Protein AF-A0A3C1UZG7-F1 (afdb_monomer)

Foldseek 3Di:
DVVVVVVVVVVVCVVVVHDDDDDDPDPCRVVCVVVVVDADVVGDDPVVVLVVLDQEDEAAQDDLCPRDPCSVSSCPSCVDPSHYYHYPHPDDDD

Structure (mmCIF, N/CA/C/O backbone):
data_AF-A0A3C1UZG7-F1
#
_entry.id   AF-A0A3C1UZG7-F1
#
loop_
_atom_site.group_PDB
_atom_site.id
_atom_site.type_symbol
_atom_site.label_atom_id
_atom_site.label_alt_id
_atom_site.label_comp_id
_atom_site.label_asym_id
_atom_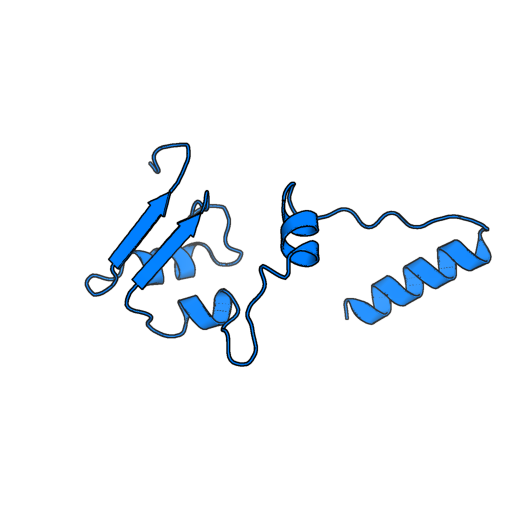site.label_entity_id
_atom_site.label_seq_id
_atom_site.pdbx_PDB_ins_code
_atom_site.Cartn_x
_atom_site.Cartn_y
_atom_site.Cartn_z
_atom_site.occupancy
_atom_site.B_iso_or_equiv
_atom_site.auth_seq_id
_atom_site.auth_comp_id
_atom_site.auth_asym_id
_atom_si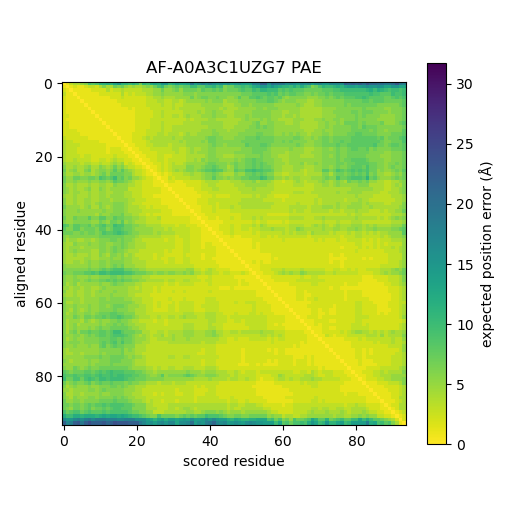te.auth_atom_id
_atom_site.pdbx_PDB_model_num
ATOM 1 N N . GLN A 1 1 ? -8.725 3.679 -17.933 1.00 75.06 1 GLN A N 1
ATOM 2 C CA . GLN A 1 1 ? -7.731 4.557 -18.596 1.00 75.06 1 GLN A CA 1
ATOM 3 C C . GLN A 1 1 ? -6.324 3.947 -18.610 1.00 75.06 1 GLN A C 1
ATOM 5 O O . GLN A 1 1 ? -5.731 3.891 -19.679 1.00 75.06 1 GLN A O 1
ATOM 10 N N . ALA A 1 2 ? -5.813 3.422 -17.485 1.00 86.56 2 ALA A N 1
ATOM 11 C CA . ALA A 1 2 ? -4.464 2.836 -17.393 1.00 86.56 2 ALA A CA 1
ATOM 12 C C . ALA A 1 2 ? -4.156 1.742 -18.441 1.00 86.56 2 ALA A C 1
ATOM 14 O O . ALA A 1 2 ? -3.121 1.800 -19.098 1.00 86.56 2 ALA A O 1
ATOM 15 N N . ALA A 1 3 ? -5.077 0.799 -18.675 1.00 91.62 3 ALA A N 1
ATOM 16 C CA . ALA A 1 3 ? -4.888 -0.261 -19.674 1.00 91.62 3 ALA A CA 1
ATOM 17 C C . ALA A 1 3 ? -4.715 0.278 -21.108 1.00 91.62 3 ALA A C 1
ATOM 19 O O . ALA A 1 3 ? -3.912 -0.239 -21.880 1.00 91.62 3 ALA A O 1
ATOM 20 N N . SER A 1 4 ? -5.436 1.346 -21.462 1.00 96.56 4 SER A N 1
ATOM 21 C CA . SER A 1 4 ? -5.330 1.987 -22.777 1.00 96.56 4 SER A CA 1
ATOM 22 C C . SER A 1 4 ? -3.961 2.643 -22.976 1.00 96.56 4 SER A C 1
ATOM 24 O O . SER A 1 4 ? -3.386 2.528 -24.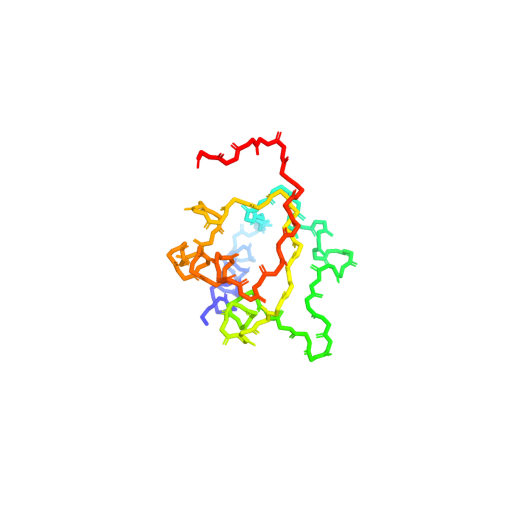056 1.00 96.56 4 SER A O 1
ATOM 26 N N . ILE A 1 5 ? -3.420 3.274 -21.927 1.00 95.69 5 ILE A N 1
ATOM 27 C CA . ILE A 1 5 ? -2.077 3.875 -21.932 1.00 95.69 5 ILE A CA 1
ATOM 28 C C . ILE A 1 5 ? -1.011 2.783 -22.059 1.00 95.69 5 ILE A C 1
ATOM 30 O O . ILE A 1 5 ? -0.160 2.867 -22.939 1.00 95.69 5 ILE A O 1
ATOM 34 N N . ALA A 1 6 ? -1.093 1.724 -21.249 1.00 94.75 6 ALA A N 1
ATOM 35 C CA . ALA A 1 6 ? -0.154 0.603 -21.311 1.00 94.75 6 ALA A CA 1
ATOM 36 C C . ALA A 1 6 ? -0.137 -0.061 -22.701 1.00 94.75 6 ALA A C 1
ATOM 38 O O . ALA A 1 6 ? 0.928 -0.359 -23.242 1.00 94.75 6 ALA A O 1
ATOM 39 N N . ASN A 1 7 ? -1.310 -0.228 -23.318 1.00 96.44 7 ASN A N 1
ATOM 40 C CA . ASN A 1 7 ? -1.423 -0.761 -24.674 1.00 96.44 7 ASN A CA 1
ATOM 41 C C . ASN A 1 7 ? -0.767 0.165 -25.713 1.00 96.44 7 ASN A C 1
ATOM 43 O O . ASN A 1 7 ? -0.056 -0.301 -26.599 1.00 96.44 7 ASN A O 1
ATOM 47 N N . LEU A 1 8 ? -0.962 1.483 -25.598 1.00 97.38 8 LEU A N 1
ATOM 48 C CA . LEU A 1 8 ? -0.313 2.448 -26.487 1.00 97.38 8 LEU A CA 1
ATOM 49 C C . LEU A 1 8 ? 1.217 2.402 -26.360 1.00 97.38 8 LEU A C 1
ATOM 51 O O 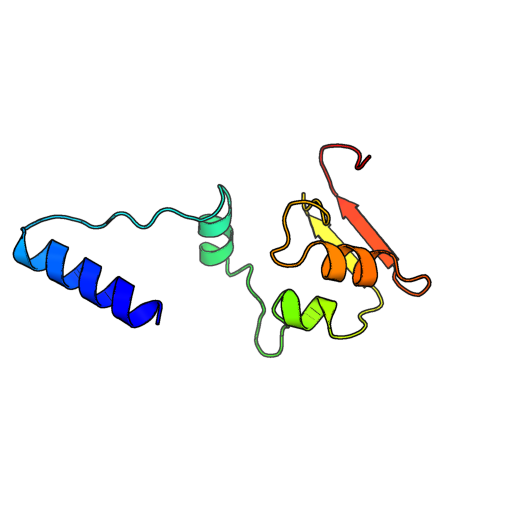. LEU A 1 8 ? 1.903 2.345 -27.377 1.00 97.38 8 LEU A O 1
ATOM 55 N N . VAL A 1 9 ? 1.744 2.365 -25.133 1.00 97.06 9 VAL A N 1
ATOM 56 C CA . VAL A 1 9 ? 3.190 2.236 -24.874 1.00 97.06 9 VAL A CA 1
ATOM 57 C C . VAL A 1 9 ? 3.744 0.953 -25.502 1.00 97.06 9 VAL A C 1
ATOM 59 O O . VAL A 1 9 ? 4.772 0.994 -26.178 1.00 97.06 9 VAL A O 1
ATOM 62 N N . SER A 1 10 ? 3.031 -0.169 -25.358 1.00 96.56 10 SER A N 1
ATOM 63 C CA . SER A 1 10 ? 3.414 -1.445 -25.973 1.00 96.56 10 SER A CA 1
ATOM 64 C C . SER A 1 10 ? 3.463 -1.364 -27.504 1.00 96.56 10 SER A C 1
ATOM 66 O O . SER A 1 10 ? 4.431 -1.823 -28.111 1.00 96.56 10 SER A O 1
ATOM 68 N N . LYS A 1 11 ? 2.476 -0.714 -28.135 1.00 98.06 11 LYS A N 1
ATOM 69 C CA . LYS A 1 11 ? 2.456 -0.508 -29.593 1.00 98.06 11 LYS A CA 1
ATOM 70 C C . LYS A 1 11 ? 3.627 0.343 -30.080 1.00 98.06 11 LYS A C 1
ATOM 72 O O . LYS A 1 11 ? 4.224 0.016 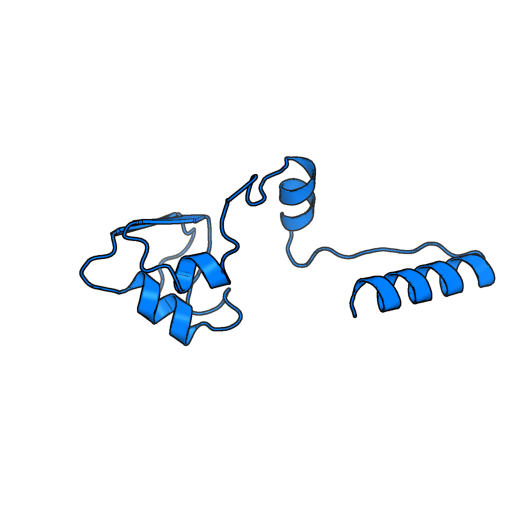-31.101 1.00 98.06 11 LYS A O 1
ATOM 77 N N . ILE A 1 12 ? 3.969 1.414 -29.361 1.00 98.06 12 ILE A N 1
ATOM 78 C CA . ILE A 1 12 ? 5.120 2.261 -29.709 1.00 98.06 12 ILE A CA 1
ATOM 79 C C . ILE A 1 12 ? 6.401 1.423 -29.694 1.00 98.06 12 ILE A C 1
ATOM 81 O O . ILE A 1 12 ? 7.110 1.396 -30.694 1.00 98.06 12 ILE A O 1
ATOM 85 N N . ALA A 1 13 ? 6.642 0.673 -28.615 1.00 98.25 13 ALA A N 1
ATOM 86 C CA . ALA A 1 13 ? 7.830 -0.169 -28.483 1.00 98.25 13 ALA A CA 1
ATOM 87 C C . ALA A 1 13 ? 7.946 -1.216 -29.608 1.00 98.25 13 ALA A C 1
ATOM 89 O O . ALA A 1 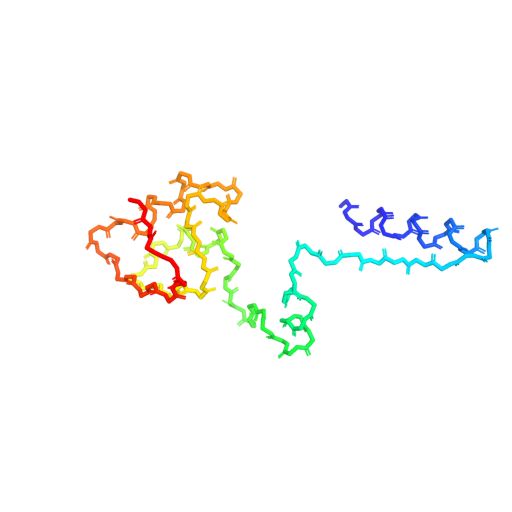13 ? 9.032 -1.427 -30.147 1.00 98.25 13 ALA A O 1
ATOM 90 N N . GLN A 1 14 ? 6.822 -1.817 -30.018 1.00 98.06 14 GLN A N 1
ATOM 91 C CA . GLN A 1 14 ? 6.775 -2.744 -31.155 1.00 98.06 14 GLN A CA 1
ATOM 92 C C . GLN A 1 14 ? 7.162 -2.065 -32.478 1.00 98.06 14 GLN A C 1
ATOM 94 O O . GLN A 1 14 ? 7.966 -2.609 -33.233 1.00 98.06 14 GLN A O 1
ATOM 99 N N . HIS A 1 15 ? 6.628 -0.871 -32.759 1.00 98.50 15 HIS A N 1
ATOM 100 C CA . HIS A 1 15 ? 6.909 -0.147 -34.005 1.00 98.50 15 HIS A CA 1
ATOM 101 C C . HIS A 1 15 ? 8.316 0.464 -34.070 1.00 98.50 15 HIS A C 1
ATOM 103 O O . HIS A 1 15 ? 8.806 0.723 -35.167 1.00 98.50 15 HIS A O 1
ATOM 109 N N . THR A 1 16 ? 8.976 0.676 -32.929 1.00 98.25 16 THR A N 1
ATOM 110 C CA . THR A 1 16 ? 10.338 1.231 -32.853 1.00 98.25 16 THR A CA 1
ATOM 111 C C . THR A 1 16 ? 11.416 0.181 -32.579 1.00 98.25 16 THR A C 1
ATOM 113 O O . THR A 1 16 ? 12.567 0.549 -32.345 1.00 98.25 16 THR A O 1
ATOM 116 N N . ASN A 1 17 ? 11.074 -1.114 -32.577 1.00 97.75 17 ASN A N 1
ATOM 117 C CA . ASN A 1 17 ? 11.983 -2.206 -32.205 1.00 97.75 17 ASN A CA 1
ATOM 118 C C . ASN A 1 17 ? 12.684 -1.959 -30.850 1.00 97.75 17 ASN A C 1
ATOM 120 O O . ASN A 1 17 ? 13.900 -2.089 -30.715 1.00 97.75 17 ASN A O 1
ATOM 124 N N . SER A 1 18 ? 11.913 -1.515 -29.858 1.00 97.94 18 SER A N 1
ATOM 125 C CA . SER A 1 18 ? 12.378 -1.159 -28.512 1.00 97.94 18 SER A CA 1
ATOM 126 C C . SER A 1 18 ? 11.703 -2.029 -27.446 1.00 97.94 18 SER A C 1
ATOM 128 O O . SER A 1 18 ? 10.740 -2.742 -27.722 1.00 97.94 18 SER A O 1
ATOM 130 N N . THR A 1 19 ? 12.187 -1.960 -26.205 1.00 96.62 19 THR A N 1
ATOM 131 C CA . THR A 1 19 ? 11.576 -2.624 -25.043 1.00 96.62 19 THR A CA 1
ATOM 132 C C . THR A 1 19 ? 10.894 -1.615 -24.122 1.00 96.62 19 THR A C 1
ATOM 134 O O . THR A 1 19 ? 11.155 -0.414 -24.179 1.00 96.62 19 THR A O 1
ATOM 137 N N . THR A 1 20 ? 9.997 -2.101 -23.264 1.00 95.75 20 THR A N 1
ATOM 138 C CA . THR A 1 20 ? 9.327 -1.291 -22.239 1.00 95.75 20 THR A CA 1
ATOM 139 C C . THR A 1 20 ? 9.886 -1.607 -20.858 1.00 95.75 20 THR A C 1
ATOM 141 O O . THR A 1 20 ? 10.063 -2.779 -20.527 1.00 95.75 20 THR A O 1
ATOM 144 N N . LEU A 1 21 ? 10.070 -0.580 -20.029 1.00 92.25 21 LEU A N 1
ATOM 145 C CA . LEU A 1 21 ? 10.372 -0.722 -18.607 1.00 92.25 21 LEU A CA 1
ATOM 146 C C . LEU A 1 21 ? 9.226 -0.124 -17.787 1.00 92.25 21 LEU A C 1
ATOM 148 O O . LEU A 1 21 ? 9.038 1.091 -17.780 1.00 92.25 21 LEU A O 1
ATOM 152 N N . ASN A 1 22 ? 8.477 -0.974 -17.084 1.00 88.81 22 ASN A N 1
ATOM 153 C CA . ASN A 1 22 ? 7.485 -0.523 -16.112 1.00 88.81 22 ASN A CA 1
ATOM 154 C C . ASN A 1 22 ? 8.166 -0.368 -14.754 1.00 88.81 22 ASN A C 1
ATOM 156 O O . ASN A 1 22 ? 8.588 -1.355 -14.154 1.00 88.81 22 ASN A O 1
ATOM 160 N N . VAL A 1 23 ? 8.273 0.869 -14.282 1.00 90.12 23 VAL A N 1
ATOM 161 C CA . VAL A 1 23 ? 8.848 1.181 -12.970 1.00 90.12 23 VAL A CA 1
ATOM 162 C C . VAL A 1 23 ? 7.770 0.991 -11.900 1.00 90.12 23 VAL A C 1
ATOM 164 O O . VAL A 1 23 ? 6.627 1.412 -12.089 1.00 90.12 23 VAL A O 1
ATOM 167 N N . SER A 1 24 ? 8.110 0.326 -10.796 1.00 89.62 24 SER A N 1
ATOM 168 C CA . SER A 1 24 ? 7.202 0.177 -9.658 1.00 89.62 24 SER A CA 1
ATOM 169 C C . SER A 1 24 ? 7.048 1.496 -8.900 1.00 89.62 24 SER A C 1
ATOM 171 O O . SER A 1 24 ? 7.942 2.337 -8.909 1.00 89.62 24 SER A O 1
ATOM 173 N N . ALA A 1 25 ? 5.913 1.672 -8.221 1.00 86.69 25 ALA A N 1
ATOM 174 C CA . ALA A 1 25 ? 5.666 2.869 -7.419 1.00 86.69 25 ALA A CA 1
ATOM 175 C C . ALA A 1 25 ? 6.636 2.978 -6.229 1.00 86.69 25 ALA A C 1
ATOM 177 O O . ALA A 1 25 ? 7.129 4.061 -5.932 1.00 86.69 25 ALA A O 1
ATOM 178 N N . THR A 1 26 ? 6.934 1.852 -5.571 1.00 88.06 26 THR A N 1
ATOM 179 C CA . THR A 1 26 ? 7.885 1.763 -4.454 1.00 88.06 26 THR A CA 1
ATOM 180 C C . THR A 1 26 ? 8.810 0.553 -4.611 1.00 88.06 26 THR A C 1
ATOM 182 O O . THR A 1 26 ? 8.605 -0.296 -5.488 1.00 88.06 26 THR A O 1
ATOM 185 N N . ALA A 1 27 ? 9.837 0.460 -3.760 1.00 86.75 27 ALA A N 1
ATOM 186 C CA . ALA A 1 27 ? 10.856 -0.591 -3.827 1.00 86.75 27 ALA A CA 1
ATOM 187 C C . ALA A 1 27 ? 10.264 -2.012 -3.731 1.00 86.75 27 ALA A C 1
ATOM 189 O O . ALA A 1 27 ? 10.645 -2.893 -4.498 1.00 86.75 27 ALA A O 1
ATOM 190 N N . ASN A 1 28 ? 9.280 -2.220 -2.847 1.00 91.06 28 ASN A N 1
ATOM 191 C CA . ASN A 1 28 ? 8.694 -3.541 -2.600 1.00 91.06 28 ASN A CA 1
ATOM 192 C C . ASN A 1 28 ? 7.384 -3.802 -3.356 1.00 91.06 28 ASN A C 1
ATOM 194 O O . ASN A 1 28 ? 6.863 -4.914 -3.268 1.00 91.06 28 ASN A O 1
ATOM 198 N N . SER A 1 29 ? 6.848 -2.847 -4.136 1.00 91.06 29 SER A N 1
ATOM 199 C CA . SER A 1 29 ? 5.557 -3.069 -4.817 1.00 91.06 29 SER A CA 1
ATOM 200 C C . SER A 1 29 ? 5.616 -4.243 -5.801 1.00 91.06 29 SER A C 1
ATOM 202 O O . SER A 1 29 ? 4.646 -4.984 -5.938 1.00 91.06 29 SER A O 1
ATOM 204 N N . MET A 1 30 ? 6.746 -4.433 -6.493 1.00 91.81 30 MET A N 1
ATOM 205 C CA . MET A 1 30 ? 6.907 -5.550 -7.428 1.00 91.81 30 MET A CA 1
ATOM 206 C C . MET A 1 30 ? 6.897 -6.893 -6.691 1.00 91.81 30 MET A C 1
ATOM 208 O O . MET A 1 30 ? 6.136 -7.783 -7.063 1.00 91.81 30 MET A O 1
ATOM 212 N N . ALA A 1 31 ? 7.684 -7.015 -5.619 1.00 91.75 31 ALA A N 1
ATOM 213 C CA . ALA A 1 31 ? 7.733 -8.226 -4.807 1.00 91.75 31 ALA A CA 1
ATOM 214 C C . ALA A 1 31 ? 6.368 -8.539 -4.175 1.00 91.75 31 ALA A C 1
ATOM 216 O O . ALA A 1 31 ? 5.931 -9.683 -4.243 1.00 91.75 31 ALA A O 1
ATOM 217 N N . ALA A 1 32 ? 5.661 -7.527 -3.659 1.00 92.69 32 ALA A N 1
ATOM 218 C CA . ALA A 1 32 ? 4.311 -7.676 -3.118 1.00 92.69 32 ALA A CA 1
ATOM 219 C C . ALA A 1 32 ? 3.333 -8.265 -4.149 1.00 92.69 32 ALA A C 1
ATOM 221 O O . ALA A 1 32 ? 2.608 -9.210 -3.853 1.00 92.69 32 ALA A O 1
ATOM 222 N N . ASN A 1 33 ? 3.355 -7.773 -5.391 1.00 90.94 33 ASN A N 1
ATOM 223 C CA . ASN A 1 33 ? 2.530 -8.348 -6.457 1.00 90.94 33 ASN A CA 1
ATOM 224 C C . ASN A 1 33 ? 2.945 -9.789 -6.794 1.00 90.94 33 ASN A C 1
ATOM 226 O O . ASN A 1 33 ? 2.086 -10.655 -6.946 1.00 90.94 33 ASN A O 1
ATOM 230 N N . MET A 1 34 ? 4.250 -10.064 -6.889 1.00 92.88 34 MET A N 1
ATOM 231 C CA . MET A 1 34 ? 4.770 -11.397 -7.226 1.00 92.88 34 MET A CA 1
ATOM 232 C C . MET A 1 34 ? 4.438 -12.459 -6.173 1.00 92.88 34 MET A C 1
ATOM 234 O O . MET A 1 34 ? 4.272 -13.625 -6.523 1.00 92.88 34 MET A O 1
ATOM 238 N N . THR A 1 35 ? 4.340 -12.074 -4.900 1.00 95.69 35 THR A N 1
ATOM 239 C CA . THR A 1 35 ? 3.988 -12.981 -3.798 1.00 95.69 35 THR A CA 1
ATOM 240 C C . THR A 1 35 ? 2.487 -13.049 -3.526 1.00 95.69 35 THR A C 1
ATOM 242 O O . THR A 1 35 ? 2.064 -13.803 -2.652 1.00 95.69 35 THR A O 1
ATOM 245 N N . GLY A 1 36 ? 1.669 -12.291 -4.262 1.00 94.44 36 GLY A N 1
ATOM 246 C CA . GLY A 1 36 ? 0.228 -12.222 -4.032 1.00 94.44 36 GLY A CA 1
ATOM 247 C C . GLY A 1 36 ? -0.149 -11.461 -2.758 1.00 94.44 36 GLY A C 1
ATOM 248 O O . GLY A 1 36 ? -1.223 -11.697 -2.210 1.00 94.44 36 GLY A O 1
ATOM 249 N N . PHE A 1 37 ? 0.704 -10.543 -2.291 1.00 93.69 37 PHE A N 1
ATOM 250 C CA . PHE A 1 37 ? 0.409 -9.603 -1.206 1.00 93.69 37 PHE A CA 1
ATOM 251 C C . PHE A 1 37 ? -0.528 -8.488 -1.698 1.00 93.69 37 PHE A C 1
ATOM 253 O O . PHE A 1 37 ? -0.177 -7.313 -1.795 1.00 93.69 37 PHE A O 1
ATOM 260 N N . VAL A 1 38 ? -1.730 -8.900 -2.082 1.00 92.31 38 VAL A N 1
ATOM 261 C CA . VAL A 1 38 ? -2.832 -8.066 -2.561 1.00 92.31 38 VAL A CA 1
ATOM 262 C C . VAL A 1 38 ? -4.128 -8.557 -1.910 1.00 92.31 38 VAL A C 1
ATOM 264 O O . VAL A 1 38 ? -4.181 -9.708 -1.463 1.00 92.31 38 VAL A O 1
ATOM 267 N N . PRO A 1 39 ? -5.190 -7.735 -1.846 1.00 94.94 39 PRO A N 1
ATOM 268 C CA . PRO A 1 39 ? -6.468 -8.186 -1.312 1.00 94.94 39 PRO A CA 1
ATOM 269 C C . PRO A 1 39 ? -6.969 -9.438 -2.047 1.00 94.94 39 PRO A C 1
ATOM 271 O O . PRO A 1 39 ? -7.071 -9.464 -3.274 1.00 94.94 39 PRO A O 1
ATOM 274 N N . GLY A 1 40 ? -7.271 -10.491 -1.284 1.00 94.00 40 GLY A N 1
ATOM 275 C CA . GLY A 1 40 ? -7.868 -11.715 -1.814 1.00 94.00 40 GLY A CA 1
ATOM 276 C C . GLY A 1 40 ? -9.324 -11.513 -2.247 1.00 94.00 40 GLY A C 1
ATOM 277 O O . GLY A 1 40 ? -9.869 -10.411 -2.215 1.00 94.00 40 GLY A O 1
ATOM 278 N N . LYS A 1 41 ? -10.010 -12.598 -2.623 1.00 95.50 41 LYS A N 1
ATOM 279 C CA . LYS A 1 41 ? -11.437 -12.534 -2.976 1.00 95.50 41 LYS A CA 1
ATOM 280 C C . LYS A 1 41 ? -12.260 -11.990 -1.798 1.0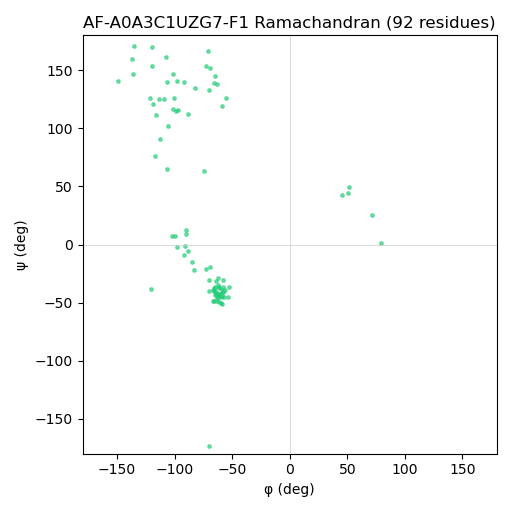0 95.50 41 LYS A C 1
ATOM 282 O O . LYS A 1 41 ? -12.304 -12.616 -0.746 1.00 95.50 41 LYS A O 1
ATOM 287 N N . GLY A 1 42 ? -12.939 -10.861 -2.009 1.00 94.19 42 GLY A N 1
ATOM 288 C CA . GLY A 1 42 ? -13.712 -10.169 -0.969 1.00 94.19 42 GLY A CA 1
ATOM 289 C C . GLY A 1 42 ? -12.868 -9.321 -0.010 1.00 94.19 42 GLY A C 1
ATOM 290 O O . GLY A 1 42 ? -13.426 -8.713 0.896 1.00 94.19 42 GLY A O 1
ATOM 291 N N . GLY A 1 43 ? -11.548 -9.268 -0.207 1.00 95.94 43 GLY A N 1
ATOM 292 C CA . GLY A 1 43 ? -10.675 -8.332 0.487 1.00 95.94 43 GLY A CA 1
ATOM 293 C C . GLY A 1 43 ? -10.918 -6.899 0.020 1.00 95.94 43 GLY A C 1
ATOM 294 O O . GLY A 1 43 ? -11.334 -6.662 -1.115 1.00 95.94 43 GLY A O 1
ATOM 295 N N . LEU A 1 44 ? -10.652 -5.952 0.912 1.00 96.50 44 LEU A N 1
ATOM 296 C CA . LEU A 1 44 ? -10.805 -4.527 0.650 1.00 96.50 44 LEU A CA 1
ATOM 297 C C . LEU A 1 44 ? -9.488 -3.947 0.130 1.00 96.50 44 LEU A C 1
ATOM 299 O O . LEU A 1 44 ? -8.416 -4.286 0.633 1.00 96.50 44 LEU A O 1
ATOM 303 N N . ASP A 1 45 ? -9.568 -3.060 -0.860 1.00 94.56 45 ASP A N 1
ATOM 304 C CA . ASP A 1 45 ? -8.471 -2.129 -1.117 1.00 94.56 45 ASP A CA 1
ATOM 305 C C . ASP A 1 45 ? -8.389 -1.079 -0.003 1.00 94.56 45 ASP A C 1
ATOM 307 O O . ASP A 1 45 ? -9.308 -0.928 0.802 1.00 94.56 45 ASP A O 1
ATOM 311 N N . VAL A 1 46 ? -7.283 -0.340 0.045 1.00 93.50 46 VAL A N 1
ATOM 312 C CA . VAL A 1 46 ? -7.012 0.561 1.165 1.00 93.50 46 VAL A CA 1
ATOM 313 C C . VAL A 1 46 ? -8.053 1.678 1.310 1.00 93.50 46 VAL A C 1
ATOM 315 O O . VAL A 1 46 ? -8.410 2.026 2.430 1.00 93.50 46 VAL A O 1
ATOM 318 N N . ASN A 1 47 ? -8.603 2.206 0.211 1.00 93.19 47 ASN A N 1
ATOM 319 C CA . ASN A 1 47 ? -9.615 3.263 0.291 1.00 93.19 47 ASN A CA 1
ATOM 320 C C . ASN A 1 47 ? -10.925 2.701 0.852 1.00 93.19 47 ASN A C 1
ATOM 322 O O . ASN A 1 47 ? -11.577 3.342 1.676 1.00 93.19 47 ASN A O 1
ATOM 326 N N . ALA A 1 48 ? -11.289 1.485 0.439 1.00 95.56 48 ALA A N 1
ATOM 327 C CA . ALA A 1 48 ? -12.435 0.781 0.995 1.00 95.56 48 ALA A CA 1
ATOM 328 C C . ALA A 1 48 ? -12.221 0.413 2.473 1.00 95.56 48 ALA A C 1
ATOM 330 O O . ALA A 1 48 ? -13.164 0.522 3.249 1.00 95.56 48 ALA A O 1
ATOM 331 N N . MET A 1 49 ? -11.002 0.035 2.879 1.00 95.81 49 MET A N 1
ATOM 332 C CA . MET A 1 49 ? -10.667 -0.213 4.288 1.00 95.81 49 MET A CA 1
ATOM 333 C C . MET A 1 49 ? -10.911 1.030 5.145 1.00 95.81 49 MET A C 1
ATOM 335 O O . MET A 1 49 ? -11.638 0.943 6.131 1.00 95.81 49 MET A O 1
ATOM 339 N N . LEU A 1 50 ? -10.371 2.184 4.735 1.00 94.62 50 LEU A N 1
ATOM 340 C CA . LEU A 1 50 ? -10.532 3.446 5.467 1.00 94.62 50 LEU A CA 1
ATOM 341 C C . LEU A 1 50 ? -12.001 3.897 5.553 1.00 94.62 50 LEU A C 1
ATOM 343 O O . LEU A 1 50 ? -12.388 4.552 6.514 1.00 94.62 50 LEU A O 1
ATOM 347 N N . ALA A 1 51 ? -12.831 3.535 4.571 1.00 93.75 51 ALA A N 1
ATOM 348 C CA . ALA A 1 51 ? -14.261 3.842 4.568 1.00 93.75 51 ALA A CA 1
ATOM 349 C C . ALA A 1 51 ? -15.128 2.831 5.348 1.00 93.75 51 ALA A C 1
ATOM 351 O O . ALA A 1 51 ? -16.296 3.114 5.611 1.00 93.75 51 ALA A O 1
ATOM 352 N N . ALA A 1 52 ? -14.601 1.651 5.691 1.00 92.94 52 ALA A N 1
ATOM 353 C CA . ALA A 1 52 ? -15.377 0.528 6.227 1.00 92.94 52 ALA A CA 1
ATOM 354 C C . ALA A 1 52 ? -15.502 0.503 7.765 1.00 92.94 52 ALA A C 1
ATOM 356 O O . ALA A 1 52 ? -15.919 -0.522 8.303 1.00 92.94 52 ALA A O 1
ATOM 357 N N . ASP A 1 53 ? -15.144 1.592 8.464 1.00 90.25 53 ASP A N 1
ATOM 358 C CA . ASP A 1 53 ? -15.161 1.705 9.940 1.00 90.25 53 ASP A CA 1
ATOM 359 C C . ASP A 1 53 ? -14.537 0.473 10.637 1.00 90.25 53 ASP A C 1
ATOM 361 O O . ASP A 1 53 ? -15.069 -0.091 11.601 1.00 90.25 53 ASP A O 1
ATOM 365 N N . LEU A 1 54 ? -13.412 -0.010 10.088 1.00 95.88 54 LEU A N 1
ATOM 366 C CA . LEU A 1 54 ? -12.700 -1.160 10.640 1.00 95.88 54 LEU A CA 1
ATOM 367 C C . LEU A 1 54 ? -12.142 -0.807 12.020 1.00 95.88 54 LEU A C 1
ATOM 369 O O . LEU A 1 54 ? -11.573 0.259 12.215 1.00 95.88 54 LEU A O 1
ATOM 373 N N . LYS A 1 55 ? -12.239 -1.747 12.962 1.00 97.12 55 LYS A N 1
ATOM 374 C CA . LYS A 1 55 ? -11.818 -1.536 14.358 1.00 97.12 55 LYS A CA 1
ATOM 375 C C . LYS A 1 55 ? -10.350 -1.850 14.625 1.00 97.12 55 LYS A C 1
ATOM 377 O O . LYS A 1 55 ? -9.877 -1.638 15.736 1.00 97.12 55 LYS A O 1
ATOM 382 N N . ALA A 1 56 ? -9.628 -2.385 13.641 1.00 97.56 56 ALA A N 1
ATOM 383 C CA . ALA A 1 56 ? -8.223 -2.722 13.806 1.00 97.56 56 ALA A CA 1
ATOM 384 C C . ALA A 1 56 ? -7.426 -2.592 12.507 1.00 97.56 56 ALA A C 1
ATOM 386 O O . ALA A 1 56 ? -7.887 -3.020 11.447 1.00 97.56 56 ALA A O 1
ATOM 387 N N . TYR A 1 57 ? -6.202 -2.077 12.624 1.00 97.56 57 TYR A N 1
ATOM 388 C CA . TYR A 1 57 ? -5.255 -1.930 11.521 1.00 97.56 57 TYR A CA 1
ATOM 389 C C . TYR A 1 57 ? -3.850 -2.364 11.942 1.00 97.56 57 TYR A C 1
ATOM 391 O O . TYR A 1 57 ? -3.431 -2.172 13.084 1.00 97.56 57 TYR A O 1
ATOM 399 N N . ILE A 1 58 ? -3.106 -2.918 10.986 1.00 96.94 58 ILE A N 1
ATOM 400 C CA . ILE A 1 58 ? -1.662 -3.126 11.094 1.00 96.94 58 ILE A CA 1
ATOM 401 C C . ILE A 1 58 ? -1.015 -2.321 9.974 1.00 96.94 58 ILE A C 1
ATOM 403 O O . ILE A 1 58 ? -1.311 -2.547 8.800 1.00 96.94 58 ILE A O 1
ATOM 407 N N . LEU A 1 59 ? -0.141 -1.392 10.345 1.00 95.69 59 LEU A N 1
ATOM 408 C CA . LEU A 1 59 ? 0.654 -0.591 9.424 1.00 95.69 59 LEU A CA 1
ATOM 409 C C . LEU A 1 59 ? 2.063 -1.187 9.355 1.00 95.69 59 LEU A C 1
ATOM 411 O O . LEU A 1 59 ? 2.694 -1.408 10.389 1.00 95.69 59 LEU A O 1
ATOM 415 N N . LEU A 1 60 ? 2.531 -1.487 8.142 1.00 94.62 60 LEU A N 1
ATOM 416 C CA . LEU A 1 60 ? 3.844 -2.081 7.881 1.00 94.62 60 LEU A CA 1
ATOM 417 C C . LEU A 1 60 ? 4.726 -1.064 7.155 1.00 94.62 60 LEU A C 1
ATOM 419 O O . LEU A 1 60 ? 4.695 -1.012 5.927 1.00 94.62 60 LEU A O 1
ATOM 423 N N . ASP A 1 61 ? 5.483 -0.272 7.918 1.00 94.25 61 ASP A N 1
ATOM 424 C CA . ASP A 1 61 ? 6.283 0.861 7.427 1.00 94.25 61 ASP A CA 1
ATOM 425 C C . ASP A 1 61 ? 5.451 1.829 6.561 1.00 94.25 61 ASP A C 1
ATOM 427 O O . ASP A 1 61 ? 5.815 2.168 5.437 1.00 94.25 61 ASP A O 1
ATOM 431 N N . ILE A 1 62 ? 4.283 2.214 7.092 1.00 93.50 62 ILE A N 1
ATOM 432 C CA . ILE A 1 62 ? 3.336 3.150 6.475 1.00 93.50 62 ILE A CA 1
ATOM 433 C C . ILE A 1 62 ? 3.122 4.326 7.425 1.00 93.50 62 ILE A C 1
ATOM 435 O O . ILE A 1 62 ? 2.705 4.137 8.570 1.00 93.50 62 ILE A O 1
ATOM 439 N N . TYR A 1 63 ? 3.335 5.535 6.917 1.00 94.38 63 TYR A N 1
ATOM 440 C CA . TYR A 1 63 ? 3.198 6.808 7.617 1.00 94.38 63 TYR A CA 1
ATOM 441 C C . TYR A 1 63 ? 1.912 7.499 7.122 1.00 94.38 63 TYR A C 1
ATOM 443 O O . TYR A 1 63 ? 1.903 8.051 6.014 1.00 94.38 63 TYR A O 1
ATOM 451 N N . PRO A 1 64 ? 0.794 7.464 7.881 1.00 93.62 64 PRO A N 1
ATOM 452 C CA . PRO A 1 64 ? -0.531 7.888 7.407 1.00 93.62 64 PRO A CA 1
ATOM 453 C C . PRO A 1 64 ? -0.606 9.287 6.791 1.00 93.62 64 PRO A C 1
ATOM 455 O O . PRO A 1 64 ? -1.315 9.522 5.811 1.00 93.62 64 PRO A O 1
ATOM 458 N N . GLN A 1 65 ? 0.165 10.208 7.352 1.00 92.75 65 GLN A N 1
ATOM 459 C CA . GLN A 1 65 ? 0.259 11.597 6.933 1.00 92.75 65 GLN A CA 1
ATOM 460 C C . GLN A 1 65 ? 0.947 11.788 5.568 1.00 92.75 65 GLN A C 1
ATOM 462 O O . GLN A 1 65 ? 0.740 12.827 4.937 1.00 92.75 65 GLN A O 1
ATOM 467 N N . TYR A 1 66 ? 1.721 10.804 5.093 1.00 92.44 66 TYR A N 1
ATOM 468 C CA . TYR A 1 66 ? 2.558 10.919 3.890 1.00 92.44 66 TYR A CA 1
ATOM 469 C C . TYR A 1 66 ? 2.216 9.901 2.796 1.00 92.44 66 TYR A C 1
ATOM 471 O O . TYR A 1 66 ? 2.228 10.250 1.616 1.00 92.44 66 TYR A O 1
ATOM 479 N N . ASP A 1 67 ? 1.891 8.663 3.169 1.00 92.56 67 ASP A N 1
ATOM 480 C CA . ASP A 1 67 ? 1.844 7.546 2.215 1.00 92.56 67 ASP A CA 1
ATOM 481 C C . ASP A 1 67 ? 0.465 7.323 1.576 1.00 92.56 67 ASP A C 1
ATOM 483 O O . ASP A 1 67 ? 0.327 6.554 0.621 1.00 92.56 67 ASP A O 1
ATOM 487 N N . PHE A 1 68 ? -0.571 8.006 2.069 1.00 92.69 68 PHE A N 1
ATOM 488 C CA . PHE A 1 68 ? -1.927 7.895 1.536 1.00 92.69 68 PHE A CA 1
ATOM 489 C C . PHE A 1 68 ? -2.252 9.021 0.563 1.00 92.69 68 PHE A C 1
ATOM 491 O O . PHE A 1 68 ? -1.971 10.191 0.808 1.00 92.69 68 PHE A O 1
ATOM 498 N N . HIS A 1 69 ? -2.969 8.674 -0.510 1.00 90.44 69 HIS A N 1
ATOM 499 C CA . HIS A 1 69 ? -3.484 9.657 -1.464 1.00 90.44 69 HIS A CA 1
ATOM 500 C C . HIS A 1 69 ? -4.397 10.702 -0.795 1.00 90.44 69 HIS A C 1
ATOM 502 O O . HIS A 1 69 ? -4.354 11.878 -1.149 1.00 90.44 69 HIS A O 1
ATOM 508 N N . HIS A 1 70 ? -5.187 10.277 0.198 1.00 91.62 70 HIS A N 1
ATOM 509 C CA . HIS A 1 70 ? -6.006 11.141 1.048 1.00 91.62 70 HIS A CA 1
ATOM 510 C C . HIS A 1 70 ? -5.545 11.038 2.506 1.00 91.62 70 HIS A C 1
ATOM 512 O O . HIS A 1 70 ? -6.186 10.383 3.328 1.00 91.62 70 HIS A O 1
ATOM 518 N N . SER A 1 71 ? -4.423 11.683 2.829 1.00 94.00 71 SER A N 1
ATOM 519 C CA . SER A 1 71 ? -3.808 11.612 4.163 1.00 94.00 71 SER A CA 1
ATOM 520 C C . SER A 1 71 ? -4.745 12.035 5.298 1.00 94.00 71 SER A C 1
ATOM 522 O O . SER A 1 71 ? -4.782 11.369 6.326 1.00 94.00 71 SER A O 1
ATOM 524 N N . LEU A 1 72 ? -5.575 13.069 5.105 1.00 93.94 72 LEU A N 1
ATOM 525 C CA . LEU A 1 72 ?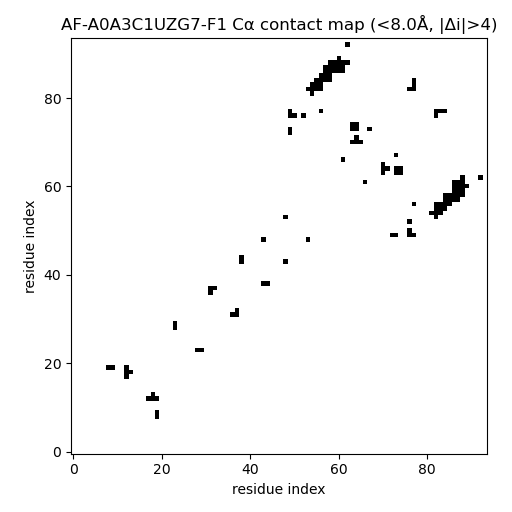 -6.559 13.495 6.114 1.00 93.94 72 LEU A CA 1
ATOM 526 C C . LEU A 1 72 ? -7.562 12.386 6.461 1.00 93.94 72 LEU A C 1
ATOM 528 O O . LEU A 1 72 ? -7.802 12.129 7.635 1.00 93.94 72 LEU A O 1
ATOM 532 N N . GLN A 1 73 ? -8.098 11.696 5.449 1.00 94.19 73 GLN A N 1
ATOM 533 C CA . GLN A 1 73 ? -9.026 10.582 5.651 1.00 94.19 73 GLN A CA 1
ATOM 534 C C . GLN A 1 73 ? -8.337 9.403 6.347 1.00 94.19 73 GLN A C 1
ATOM 536 O O . GLN A 1 73 ? -8.931 8.758 7.207 1.00 94.19 73 GLN A O 1
ATOM 541 N N . ALA A 1 74 ? -7.085 9.118 5.979 1.00 95.50 74 ALA A N 1
ATOM 542 C CA . ALA A 1 74 ? -6.313 8.054 6.605 1.00 95.50 74 ALA A CA 1
ATOM 543 C C . ALA A 1 74 ? -6.074 8.339 8.093 1.00 95.50 74 ALA A C 1
ATOM 545 O O . ALA A 1 74 ? -6.344 7.481 8.929 1.00 95.50 74 ALA A O 1
ATOM 546 N N . VAL A 1 75 ? -5.631 9.553 8.429 1.00 94.88 75 VAL A N 1
ATOM 547 C CA . VAL A 1 75 ? -5.408 9.973 9.819 1.00 94.88 75 VAL A CA 1
ATOM 548 C C . VAL A 1 75 ? -6.708 9.923 10.623 1.00 94.88 75 VAL A C 1
ATOM 550 O O . VAL A 1 75 ? -6.696 9.407 11.737 1.00 94.88 75 VAL A O 1
ATOM 553 N N . GLU A 1 76 ? -7.827 10.395 10.066 1.00 94.19 76 GLU A N 1
ATOM 554 C CA . GLU A 1 76 ? -9.135 10.356 10.733 1.00 94.19 76 GLU A CA 1
ATOM 555 C C . GLU A 1 76 ? -9.586 8.920 11.040 1.00 94.19 76 GLU A C 1
ATOM 557 O O . GLU A 1 76 ? -9.931 8.613 12.180 1.00 94.19 76 GLU A O 1
ATOM 562 N N . ALA A 1 77 ? -9.526 8.022 10.053 1.00 94.69 77 ALA A N 1
ATOM 563 C CA . ALA A 1 77 ? -9.930 6.629 10.234 1.00 94.69 77 ALA A CA 1
ATOM 564 C C . ALA A 1 77 ? -9.024 5.875 11.223 1.00 94.69 77 ALA A C 1
ATOM 566 O O . ALA A 1 77 ? -9.506 5.043 11.987 1.00 94.69 77 ALA A O 1
ATOM 567 N N . LEU A 1 78 ? -7.720 6.166 11.223 1.00 95.06 78 LEU A N 1
ATOM 568 C CA . LEU A 1 78 ? -6.738 5.486 12.073 1.00 95.06 78 LEU A CA 1
ATOM 569 C C . LEU A 1 78 ? -6.667 6.055 13.499 1.00 95.06 78 LEU A C 1
ATOM 571 O O . LEU A 1 78 ? -6.219 5.352 14.399 1.00 95.06 78 LEU A O 1
ATOM 575 N N . SER A 1 79 ? -7.107 7.297 13.715 1.00 94.31 79 SER A N 1
ATOM 576 C CA . SER A 1 79 ? -7.081 7.962 15.033 1.00 94.31 79 SER A CA 1
ATOM 577 C C . SER A 1 79 ? -8.431 7.930 15.758 1.00 94.31 79 SER A C 1
ATOM 579 O O . SER A 1 79 ? -8.594 8.588 16.784 1.00 94.31 79 SER A O 1
ATOM 581 N N . ASN A 1 80 ? -9.415 7.208 15.221 1.00 93.94 80 ASN A N 1
ATOM 582 C CA . ASN A 1 80 ? -10.723 7.051 15.845 1.00 93.94 80 ASN A CA 1
ATOM 583 C C . ASN A 1 80 ? -10.596 6.317 17.196 1.00 93.94 80 ASN A C 1
ATOM 585 O O . ASN A 1 80 ? -9.861 5.337 17.305 1.00 93.94 80 ASN A O 1
ATOM 589 N N . GLU A 1 81 ? -11.330 6.772 18.216 1.00 94.62 81 GLU A N 1
ATOM 590 C CA . GLU A 1 81 ? -11.254 6.243 19.588 1.00 94.62 81 GLU A CA 1
ATOM 591 C C . GLU A 1 81 ? -11.554 4.734 19.688 1.00 94.62 81 GLU A C 1
ATOM 593 O O . GLU A 1 81 ? -10.970 4.045 20.524 1.00 94.62 81 GLU A O 1
ATOM 598 N N . ASP A 1 82 ? -12.403 4.206 18.801 1.00 95.25 82 ASP A N 1
ATOM 599 C CA . ASP A 1 82 ? -12.781 2.787 18.746 1.00 95.25 82 ASP A CA 1
ATOM 600 C C . ASP A 1 82 ? -11.864 1.951 17.830 1.00 95.25 82 ASP A C 1
ATOM 602 O O . ASP A 1 82 ? -12.164 0.791 17.525 1.00 95.25 82 ASP A O 1
ATOM 606 N N . THR A 1 83 ? -10.760 2.530 17.349 1.00 97.25 83 THR A N 1
ATOM 607 C CA . THR A 1 83 ? -9.840 1.891 16.403 1.00 97.25 83 THR A CA 1
ATOM 608 C C . THR A 1 83 ? -8.514 1.535 17.060 1.00 97.25 83 THR A C 1
ATOM 610 O O . THR A 1 83 ? -7.806 2.375 17.609 1.00 97.25 83 THR A O 1
ATOM 613 N N . PHE A 1 84 ? -8.133 0.263 16.961 1.00 97.81 84 PHE A N 1
ATOM 614 C CA . PHE A 1 84 ? -6.855 -0.235 17.451 1.00 97.81 84 PHE A CA 1
ATOM 615 C C . PHE A 1 84 ? -5.816 -0.314 16.325 1.00 97.81 84 PHE A C 1
ATOM 617 O O . PHE A 1 84 ? -5.955 -1.103 15.389 1.00 97.81 84 PHE A O 1
ATOM 624 N N . VAL A 1 85 ? -4.743 0.469 16.422 1.00 96.69 85 VAL A N 1
ATOM 625 C CA . VAL A 1 85 ? -3.689 0.511 15.398 1.00 96.69 85 VAL A CA 1
ATOM 626 C C . VAL A 1 85 ? -2.379 -0.044 15.943 1.00 96.69 85 VAL A C 1
ATOM 628 O O . VAL A 1 85 ? -1.850 0.436 16.944 1.00 96.69 85 VAL A O 1
ATOM 631 N N . ILE A 1 86 ? -1.823 -1.033 15.244 1.00 96.94 86 ILE A N 1
ATOM 632 C CA . ILE A 1 86 ? -0.439 -1.472 15.429 1.00 96.94 86 ILE A CA 1
ATOM 633 C C . ILE A 1 86 ? 0.400 -0.821 14.331 1.00 96.94 86 ILE A C 1
ATOM 635 O O . ILE A 1 86 ? 0.231 -1.143 13.156 1.00 96.94 86 ILE A O 1
ATOM 639 N N . SER A 1 87 ? 1.320 0.063 14.715 1.00 95.50 87 SER A N 1
ATOM 640 C CA . SER A 1 87 ? 2.285 0.666 13.793 1.00 95.50 87 SER A CA 1
ATOM 641 C C . SER A 1 87 ? 3.647 -0.012 13.920 1.00 95.50 87 SER A C 1
ATOM 643 O O . SER A 1 87 ? 4.269 0.019 14.983 1.00 95.50 87 SER A O 1
ATOM 645 N N . LEU A 1 88 ? 4.096 -0.654 12.839 1.00 96.56 88 LEU A N 1
ATOM 646 C CA . LEU A 1 88 ? 5.421 -1.260 12.711 1.00 96.56 88 LEU A CA 1
ATOM 647 C C . LEU A 1 88 ? 6.279 -0.394 11.780 1.00 96.56 88 LEU A C 1
ATOM 649 O O . LEU A 1 88 ? 6.635 -0.817 10.680 1.00 96.56 88 LEU A O 1
ATOM 653 N N . ASN A 1 89 ? 6.569 0.828 12.227 1.00 93.50 89 ASN A N 1
ATOM 654 C CA . ASN A 1 89 ? 7.339 1.823 11.482 1.00 93.50 89 ASN A CA 1
ATOM 655 C C . ASN A 1 89 ? 8.785 1.908 11.984 1.00 93.50 89 ASN A C 1
ATOM 657 O O . ASN A 1 89 ? 9.068 1.725 13.171 1.00 93.50 89 ASN A O 1
ATOM 661 N N . SER A 1 90 ? 9.710 2.195 11.066 1.00 93.81 90 SER A N 1
ATOM 662 C CA . SER A 1 90 ? 11.138 2.344 11.390 1.00 93.81 90 SER A CA 1
ATOM 663 C C . SER A 1 90 ? 11.434 3.608 12.203 1.00 93.81 90 SER A C 1
ATOM 665 O O . SER A 1 90 ? 12.369 3.632 13.006 1.00 93.81 90 SER A O 1
ATOM 667 N N . PHE A 1 91 ? 10.643 4.659 11.990 1.00 91.56 91 PHE A N 1
ATOM 668 C CA . PHE A 1 91 ? 10.781 5.945 12.659 1.00 91.56 91 PHE A CA 1
ATOM 669 C C . PHE A 1 91 ? 9.518 6.277 13.442 1.00 91.56 91 PHE A C 1
ATOM 671 O O . PHE A 1 91 ? 8.422 5.818 13.125 1.00 91.56 91 PHE A O 1
ATOM 678 N N . LYS A 1 92 ? 9.692 7.086 14.486 1.00 84.75 92 LYS A N 1
ATOM 679 C CA . LYS A 1 92 ? 8.569 7.635 15.233 1.00 84.75 92 LYS A CA 1
ATOM 680 C C . LYS A 1 92 ? 7.853 8.660 14.349 1.00 84.75 92 LYS A C 1
ATOM 682 O O . LYS A 1 92 ? 8.517 9.514 13.766 1.00 84.75 92 LYS A O 1
ATOM 687 N N . ASP A 1 93 ? 6.531 8.574 14.292 1.00 73.12 93 ASP A N 1
ATOM 688 C CA . ASP A 1 93 ? 5.691 9.661 13.795 1.00 73.12 93 ASP A CA 1
ATOM 689 C C . ASP A 1 93 ? 5.810 10.885 14.729 1.00 73.12 93 ASP A C 1
ATOM 691 O O . ASP A 1 93 ? 6.009 10.725 15.943 1.00 73.12 93 ASP A O 1
ATOM 695 N N . ASP A 1 94 ? 5.750 12.093 14.164 1.00 61.28 94 ASP A N 1
ATOM 696 C CA . ASP A 1 94 ? 5.817 13.3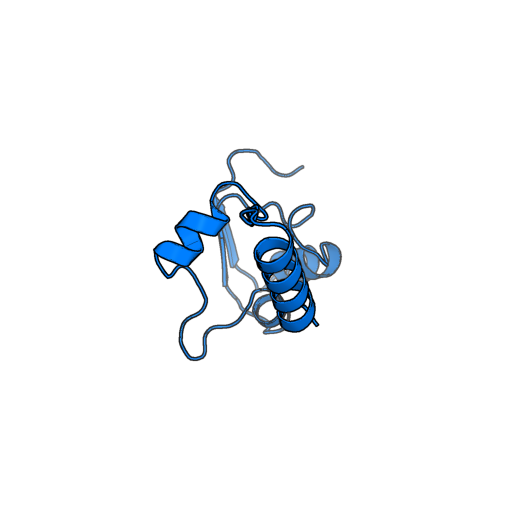57 14.920 1.00 61.28 94 ASP A CA 1
ATOM 697 C C . ASP A 1 94 ? 4.597 13.564 15.834 1.00 61.28 94 ASP A C 1
ATOM 699 O O . ASP A 1 94 ? 3.455 13.320 15.380 1.00 61.28 94 ASP A O 1
#

Radius of gyration: 17.73 Å; Cα contacts (8 Å, |Δi|>4): 68; chains: 1; bounding box: 28×26×54 Å

Mean predicted aligned error: 4.17 Å

Solvent-accessible surface area (backbone atoms only — not comparable to full-atom values): 5979 Å² total; per-residue (Å²): 110,68,68,62,52,54,51,50,54,52,52,51,23,65,78,66,79,50,81,85,84,87,79,62,96,46,92,58,51,56,58,31,60,76,73,59,70,58,67,56,95,91,47,62,53,70,71,54,44,55,71,60,78,56,52,65,50,79,35,77,65,61,52,47,80,72,74,41,98,54,21,70,58,43,44,53,47,58,66,35,93,79,31,47,68,47,77,54,50,94,64,84,82,133

pLDDT: mean 93.38, std 5.25, range [61.28, 98.5]

Nearest PDB structures (foldseek):
  6kii-assembly1_A  TM=4.741E-01  e=8.234E+00  Limnospira platensis
  6b2w-assembly2_B  TM=3.545E-01  e=4.003E+00  Campylobacter jejuni subsp. jejuni NCTC 11168 = ATCC 700819
  1pxt-assembly1_A  TM=2.965E-01  e=2.701E+00  Saccharomyces cerevisiae
  1vm6-assembly1_C  TM=2.797E-01  e=7.222E+00  Thermotoga maritima

Secondary structure (DSSP, 8-state):
-HHHHHHHHHHHHHHTT-------SSTTHHHHHHTT-S--TTPPPHHHHHHTT-SEEEEES--HHHHSTTHHHHHHHHS-TT-EEEEE-SS---

Sequence (94 aa):
QAASIANLVSKIAQHTNSTTLNVSATANSMAANMTGFVPGKGGLDVNAMLAADLKAYILLDIYPQYDFHHSLQAVEALSNEDTFVISLNSFKDD